Protein AF-A0A318NH27-F1 (afdb_monomer_lite)

Secondary structure (DSSP, 8-state):
-----GGGTT--EEEEEEEEEEETTEEEEEEEEEEEBPTTS-B-TT--SEEEE--S----

Radius of gyration: 13.43 Å; chains: 1; bounding box: 27×17×37 Å

Sequence (60 aa):
MDYQPAANGFSPTAHYVSGTTEVDGLVVPTRRRIHIRQEDRTPDLSWTPITLDLADVRIR

Organism: NCBI:txid2116518

Foldseek 3Di:
DFFADVLNVRATKDKDQDDWDDEPNDIDGQWMFIFGADPVRHGPPVDTSDIHHDDPDYDD

pLDDT: mean 93.85, std 4.8, range [66.06, 98.12]

Structure (mmCIF, N/CA/C/O backbone):
data_AF-A0A318NH27-F1
#
_entry.id   AF-A0A318NH27-F1
#
loop_
_atom_site.group_PDB
_atom_site.id
_atom_site.type_symbol
_atom_site.label_atom_id
_atom_site.label_alt_id
_atom_site.label_comp_id
_atom_site.label_asym_id
_atom_site.label_entity_id
_atom_site.label_seq_id
_atom_site.pdbx_PDB_ins_code
_atom_site.Cartn_x
_atom_site.Cartn_y
_atom_site.Cartn_z
_atom_site.occupancy
_atom_site.B_iso_or_equiv
_atom_site.auth_seq_id
_atom_site.auth_comp_id
_atom_site.auth_asym_id
_atom_site.auth_atom_id
_atom_site.pdbx_PDB_model_num
ATOM 1 N N . MET A 1 1 ? 8.996 7.983 1.082 1.00 66.06 1 MET A N 1
ATOM 2 C CA . MET A 1 1 ? 9.744 7.136 2.030 1.00 66.06 1 MET A CA 1
ATOM 3 C C . MET A 1 1 ? 10.794 6.431 1.212 1.00 66.06 1 MET A C 1
ATOM 5 O O . MET A 1 1 ? 10.419 5.744 0.268 1.00 66.06 1 MET A O 1
ATOM 9 N N . ASP A 1 2 ? 12.057 6.664 1.543 1.00 79.31 2 ASP A N 1
ATOM 10 C CA . ASP A 1 2 ? 13.191 6.160 0.777 1.00 79.31 2 ASP A CA 1
ATOM 11 C C . ASP A 1 2 ? 13.712 4.926 1.504 1.00 79.31 2 ASP A C 1
ATOM 13 O O . ASP A 1 2 ? 14.423 5.008 2.499 1.00 79.31 2 ASP A O 1
ATOM 17 N N . TYR A 1 3 ? 13.219 3.771 1.075 1.00 84.44 3 TYR A N 1
ATOM 18 C CA . TYR A 1 3 ? 13.539 2.471 1.645 1.00 84.44 3 TYR A CA 1
ATOM 19 C C . TYR A 1 3 ? 13.576 1.441 0.512 1.00 84.44 3 TYR A C 1
ATOM 21 O O . TYR A 1 3 ? 12.915 1.607 -0.514 1.00 84.44 3 TYR A O 1
ATOM 29 N N . GLN A 1 4 ? 14.385 0.402 0.697 1.00 92.19 4 GLN A N 1
ATOM 30 C CA . GLN A 1 4 ? 14.653 -0.648 -0.279 1.00 92.19 4 GLN A CA 1
ATOM 31 C C . GLN A 1 4 ? 14.359 -2.015 0.366 1.00 92.19 4 GLN A C 1
ATOM 33 O O . GLN A 1 4 ? 15.179 -2.511 1.142 1.00 92.19 4 GLN A O 1
ATOM 38 N N . PRO A 1 5 ? 13.185 -2.627 0.107 1.00 91.94 5 PRO A N 1
ATOM 39 C CA . PRO A 1 5 ? 12.827 -3.921 0.681 1.00 91.94 5 PRO A CA 1
ATOM 40 C C . PRO A 1 5 ? 13.752 -5.035 0.202 1.00 91.94 5 PRO A C 1
ATOM 42 O O . PRO A 1 5 ? 13.916 -5.211 -1.003 1.00 91.94 5 PRO A O 1
ATOM 45 N N . ALA A 1 6 ? 14.207 -5.897 1.113 1.00 94.38 6 ALA A N 1
ATOM 46 C CA . ALA A 1 6 ? 14.815 -7.175 0.728 1.00 94.38 6 ALA A CA 1
ATOM 47 C C . ALA A 1 6 ? 13.856 -8.028 -0.130 1.00 94.38 6 ALA A C 1
ATOM 49 O O . ALA A 1 6 ? 14.285 -8.672 -1.082 1.00 94.38 6 ALA A O 1
ATOM 50 N N . ALA A 1 7 ? 12.545 -7.960 0.147 1.00 90.06 7 ALA A N 1
ATOM 51 C CA . ALA A 1 7 ? 11.500 -8.636 -0.628 1.00 90.06 7 ALA A CA 1
ATOM 52 C C . ALA A 1 7 ? 11.455 -8.218 -2.112 1.00 90.06 7 ALA A C 1
ATOM 54 O O . ALA A 1 7 ? 10.999 -8.991 -2.946 1.00 90.06 7 ALA A O 1
ATOM 55 N N . ASN A 1 8 ? 11.971 -7.028 -2.439 1.00 91.75 8 ASN A N 1
ATOM 56 C CA . ASN A 1 8 ? 12.074 -6.511 -3.804 1.00 91.75 8 ASN A CA 1
ATOM 57 C C . ASN A 1 8 ? 13.533 -6.498 -4.294 1.00 91.75 8 ASN A C 1
ATOM 59 O O . ASN A 1 8 ? 13.889 -5.659 -5.115 1.00 91.75 8 ASN A O 1
ATOM 63 N N . GLY A 1 9 ? 14.413 -7.338 -3.734 1.00 92.75 9 GLY A N 1
ATOM 64 C CA . GLY A 1 9 ? 15.830 -7.365 -4.118 1.00 92.75 9 GLY A CA 1
ATOM 65 C C . GLY A 1 9 ? 16.563 -6.043 -3.866 1.00 92.75 9 GLY A C 1
ATOM 66 O O . GLY A 1 9 ? 17.518 -5.728 -4.567 1.00 92.75 9 GLY A O 1
ATOM 67 N N . PHE A 1 10 ? 16.104 -5.257 -2.888 1.00 93.44 10 PHE A N 1
ATOM 68 C CA . PHE A 1 10 ? 16.612 -3.923 -2.562 1.00 93.44 10 PHE A CA 1
ATOM 69 C C . PHE A 1 10 ? 16.432 -2.869 -3.671 1.00 93.44 10 PHE A C 1
ATOM 71 O O . PHE A 1 10 ? 17.109 -1.840 -3.664 1.00 93.44 10 PHE A O 1
ATOM 78 N N . SER A 1 11 ? 15.490 -3.044 -4.602 1.00 9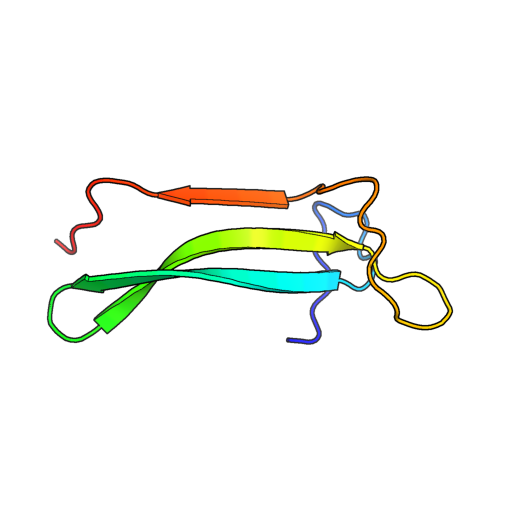3.75 11 SER A N 1
ATOM 79 C CA . SER A 1 11 ? 15.137 -1.973 -5.543 1.00 93.75 11 SER A CA 1
ATOM 80 C C . SER A 1 11 ? 14.477 -0.779 -4.823 1.00 93.75 11 SER A C 1
ATOM 82 O O . SER A 1 11 ? 13.684 -0.993 -3.899 1.00 93.75 11 SER A O 1
ATOM 84 N N . PRO A 1 12 ? 14.760 0.482 -5.218 1.00 94.50 12 PRO A N 1
ATOM 85 C CA . PRO A 1 12 ? 14.067 1.657 -4.686 1.00 94.50 12 PRO A CA 1
ATOM 86 C C . PRO A 1 12 ? 12.564 1.597 -4.949 1.00 94.50 12 PRO A C 1
ATOM 88 O O . PRO A 1 12 ? 12.138 1.191 -6.031 1.00 94.50 12 PRO A O 1
ATOM 91 N N . THR A 1 13 ? 11.755 2.039 -3.984 1.00 95.31 13 THR A N 1
ATOM 92 C CA . THR A 1 13 ? 10.295 1.934 -4.089 1.00 95.31 13 THR A CA 1
ATOM 93 C C . THR A 1 13 ? 9.551 3.265 -4.023 1.00 95.31 13 THR A C 1
ATOM 95 O O . THR A 1 13 ? 9.974 4.239 -3.396 1.00 95.31 13 THR A O 1
ATOM 98 N N . ALA A 1 14 ? 8.389 3.301 -4.672 1.00 94.69 14 ALA A N 1
ATOM 99 C CA . ALA A 1 14 ? 7.364 4.323 -4.510 1.00 94.69 14 ALA A CA 1
ATOM 100 C C . ALA A 1 14 ? 6.204 3.740 -3.692 1.00 94.69 14 ALA A C 1
ATOM 102 O O . ALA A 1 14 ? 5.765 2.619 -3.943 1.00 94.69 14 ALA A O 1
ATOM 103 N N . HIS A 1 15 ? 5.714 4.489 -2.703 1.00 94.06 15 HIS A N 1
ATOM 104 C CA . HIS A 1 15 ? 4.657 4.037 -1.799 1.00 94.06 15 HIS A CA 1
ATOM 105 C C . HIS A 1 15 ? 3.407 4.887 -1.965 1.00 94.06 15 HIS A C 1
ATOM 107 O O . HIS A 1 15 ? 3.480 6.111 -1.878 1.00 94.06 15 HIS A O 1
ATOM 113 N N . TYR A 1 16 ? 2.268 4.220 -2.096 1.00 94.88 16 TYR A N 1
ATOM 114 C CA . TYR A 1 16 ? 0.961 4.848 -2.209 1.00 94.88 16 TYR A CA 1
ATOM 115 C C . TYR A 1 16 ? 0.067 4.302 -1.111 1.00 94.88 16 TYR A C 1
ATOM 117 O O . TYR A 1 16 ? -0.184 3.099 -1.049 1.00 94.88 16 TYR A O 1
ATOM 125 N N . VAL A 1 17 ? -0.384 5.188 -0.229 1.00 96.56 17 VAL A N 1
ATOM 126 C CA . VAL A 1 17 ? -1.398 4.887 0.781 1.00 96.56 17 VAL A CA 1
ATOM 127 C C . VAL A 1 17 ? -2.700 5.499 0.293 1.00 96.56 17 VAL A C 1
ATOM 129 O O . VAL A 1 17 ? -2.744 6.693 0.013 1.00 96.56 17 VAL A O 1
ATOM 132 N N . SER A 1 18 ? -3.738 4.680 0.157 1.00 96.88 18 SER A N 1
ATOM 133 C CA . SER A 1 18 ? -5.059 5.118 -0.322 1.00 96.88 18 SER A CA 1
ATOM 134 C C . SER A 1 18 ? -6.195 4.777 0.638 1.00 96.88 18 SER A C 1
ATOM 136 O O . SER A 1 18 ? -7.354 5.051 0.344 1.00 96.88 18 SER A O 1
ATOM 138 N N . GLY A 1 19 ? -5.868 4.193 1.790 1.00 96.75 19 GLY A N 1
ATOM 139 C CA . GLY A 1 19 ? -6.811 3.921 2.862 1.00 96.75 19 GLY A CA 1
ATOM 140 C C . GLY A 1 19 ? -6.127 4.066 4.210 1.00 96.75 19 GLY A C 1
ATOM 141 O O . GLY A 1 19 ? -4.992 3.612 4.386 1.00 96.75 19 GLY A O 1
ATOM 142 N N . THR A 1 20 ? -6.829 4.689 5.146 1.00 96.88 20 THR A N 1
ATOM 143 C CA . THR A 1 20 ? -6.437 4.816 6.547 1.00 96.88 20 THR A CA 1
ATOM 144 C C . THR A 1 20 ? -7.647 4.558 7.441 1.00 96.88 20 THR A C 1
ATOM 146 O O . THR A 1 20 ? -8.791 4.700 7.012 1.00 96.88 20 THR A O 1
ATOM 149 N N . THR A 1 21 ? -7.391 4.170 8.684 1.00 96.88 21 THR A N 1
ATOM 150 C CA . THR A 1 21 ? -8.376 4.149 9.769 1.00 96.88 21 THR A CA 1
ATOM 151 C C . THR A 1 21 ? -7.726 4.694 11.030 1.00 96.88 21 THR A C 1
ATOM 153 O O . THR A 1 21 ? -6.505 4.642 11.156 1.00 96.88 21 THR A O 1
ATOM 156 N N . GLU A 1 22 ? -8.523 5.195 11.962 1.00 97.19 22 GLU A N 1
ATOM 157 C CA . GLU A 1 22 ? -8.051 5.519 13.305 1.00 97.19 22 GLU A CA 1
ATOM 158 C C . GLU A 1 22 ? -8.384 4.365 14.258 1.00 97.19 22 GLU A C 1
ATOM 160 O O . GLU A 1 22 ? -9.483 3.810 14.193 1.00 97.19 22 GLU A O 1
ATOM 165 N N . VAL A 1 23 ? -7.431 3.978 15.105 1.00 96.56 23 VAL A N 1
ATOM 166 C CA . VAL A 1 23 ? -7.612 2.996 16.184 1.00 96.56 23 VAL A CA 1
ATOM 167 C C . VAL A 1 23 ? -6.931 3.552 17.423 1.00 96.56 23 VAL A C 1
ATOM 169 O O . VAL A 1 23 ? -5.732 3.806 17.390 1.00 96.56 23 VAL A O 1
ATOM 172 N N . ASP A 1 24 ? -7.692 3.783 18.491 1.00 95.44 24 ASP A N 1
ATOM 173 C CA . ASP A 1 24 ? -7.195 4.359 19.750 1.00 95.44 24 ASP A CA 1
ATOM 174 C C . ASP A 1 24 ? -6.375 5.655 19.557 1.00 95.44 24 ASP A C 1
ATOM 176 O O . ASP A 1 24 ? -5.336 5.861 20.182 1.00 95.44 24 ASP A O 1
ATOM 180 N N . GLY A 1 25 ? -6.815 6.533 18.645 1.00 95.88 25 GLY A N 1
ATOM 181 C CA . GLY A 1 25 ? -6.123 7.785 18.308 1.00 95.88 25 GLY A CA 1
ATOM 182 C C . GLY A 1 25 ? -4.936 7.636 17.345 1.00 95.88 25 GLY A C 1
ATOM 183 O O . GLY A 1 25 ? -4.302 8.631 16.995 1.00 95.88 25 GLY A O 1
ATOM 184 N N . LEU A 1 26 ? -4.617 6.416 16.895 1.00 95.31 26 LEU A N 1
ATOM 185 C CA . LEU A 1 26 ? -3.532 6.143 15.952 1.00 95.31 26 LEU A CA 1
ATOM 186 C C . LEU A 1 26 ? -4.064 5.964 14.530 1.00 95.31 26 LEU A C 1
ATOM 188 O O . LEU A 1 26 ? -4.906 5.106 14.269 1.00 95.31 26 LEU A O 1
ATOM 192 N N . VAL A 1 27 ? -3.510 6.723 13.584 1.00 95.88 27 VAL A N 1
ATOM 193 C CA . VAL A 1 27 ? -3.811 6.564 12.156 1.00 95.88 27 VAL A CA 1
ATOM 194 C C . VAL A 1 27 ? -3.033 5.375 11.595 1.00 95.88 27 VAL A C 1
ATOM 196 O O . VAL A 1 27 ? -1.810 5.416 11.460 1.00 95.88 27 VAL A O 1
ATOM 199 N N . VAL A 1 28 ? -3.754 4.323 11.219 1.00 95.81 28 VAL A N 1
ATOM 200 C CA . VAL A 1 28 ? -3.207 3.101 10.628 1.00 95.81 28 VAL A CA 1
ATOM 201 C C . VAL A 1 28 ? -3.526 3.059 9.129 1.00 95.81 28 VAL A C 1
ATOM 203 O O . VAL A 1 28 ? -4.697 3.153 8.753 1.00 95.81 28 VAL A O 1
ATOM 206 N N . PRO A 1 29 ? -2.531 2.893 8.237 1.00 96.12 29 PRO A N 1
ATOM 207 C CA . PRO A 1 29 ? -2.789 2.674 6.819 1.00 96.12 29 PRO A CA 1
ATOM 208 C C . PRO A 1 29 ? -3.443 1.304 6.599 1.00 96.12 29 PRO A C 1
ATOM 210 O O . PRO A 1 29 ? -2.884 0.274 6.965 1.00 96.12 29 PRO A O 1
ATOM 213 N N . THR A 1 30 ? -4.611 1.288 5.963 1.00 97.75 30 THR A N 1
ATOM 214 C CA . THR A 1 30 ? -5.380 0.068 5.663 1.00 97.75 30 THR A CA 1
ATOM 215 C C . THR A 1 30 ? -5.194 -0.407 4.232 1.00 97.75 30 THR A C 1
ATOM 217 O O . THR A 1 30 ? -5.369 -1.589 3.954 1.00 97.75 30 THR A O 1
ATOM 220 N N . ARG A 1 31 ? -4.788 0.487 3.321 1.00 98.12 31 ARG A N 1
ATOM 221 C CA . ARG A 1 31 ? -4.442 0.131 1.943 1.00 98.12 31 ARG A CA 1
ATOM 222 C C . ARG A 1 31 ? -3.133 0.777 1.528 1.00 98.12 31 ARG A C 1
ATOM 224 O O . ARG A 1 31 ? -3.037 2.005 1.471 1.00 98.12 31 ARG A O 1
ATOM 231 N N . ARG A 1 32 ? -2.145 -0.053 1.185 1.00 96.50 32 ARG A N 1
ATOM 232 C CA . ARG A 1 32 ? -0.843 0.385 0.665 1.00 96.50 32 ARG A CA 1
ATOM 233 C C . ARG A 1 32 ? -0.460 -0.410 -0.576 1.00 96.50 32 ARG A C 1
ATOM 235 O O . ARG A 1 32 ? -0.554 -1.634 -0.600 1.00 96.50 32 ARG A O 1
ATOM 242 N N . ARG A 1 33 ? 0.016 0.296 -1.594 1.00 96.00 33 ARG A N 1
ATOM 243 C CA . ARG A 1 33 ? 0.614 -0.271 -2.806 1.00 96.00 33 ARG A CA 1
ATOM 244 C C . ARG A 1 33 ? 2.045 0.230 -2.914 1.00 96.00 33 ARG A C 1
ATOM 246 O O . ARG A 1 33 ? 2.323 1.395 -2.615 1.00 96.00 33 ARG A O 1
ATOM 253 N N . ILE A 1 34 ? 2.960 -0.665 -3.258 1.00 95.69 34 ILE A N 1
ATOM 254 C CA . ILE A 1 34 ? 4.382 -0.358 -3.376 1.00 95.69 34 ILE A CA 1
ATOM 255 C C . ILE A 1 34 ? 4.840 -0.803 -4.754 1.00 95.69 34 ILE A C 1
ATOM 257 O O . ILE A 1 34 ? 4.710 -1.977 -5.094 1.00 95.69 34 ILE A O 1
ATOM 261 N N . HIS A 1 35 ? 5.388 0.143 -5.505 1.00 95.56 35 HIS A N 1
ATOM 262 C CA . HIS A 1 35 ? 5.934 -0.052 -6.844 1.00 95.56 35 HIS A CA 1
ATOM 263 C C . HIS A 1 35 ? 7.452 0.080 -6.805 1.00 95.56 35 HIS A C 1
ATOM 265 O O . HIS A 1 35 ? 7.984 0.802 -5.956 1.00 95.56 35 HIS A O 1
ATOM 271 N N . ILE A 1 36 ? 8.146 -0.582 -7.728 1.00 95.50 36 ILE A N 1
ATOM 272 C CA . ILE A 1 36 ? 9.564 -0.302 -7.982 1.00 95.50 36 ILE A CA 1
ATOM 273 C C . ILE A 1 36 ? 9.664 1.053 -8.688 1.00 95.50 36 ILE A C 1
ATOM 275 O O . ILE A 1 36 ? 8.760 1.446 -9.425 1.00 95.50 36 ILE A O 1
ATOM 279 N N . ARG A 1 37 ? 10.737 1.797 -8.424 1.00 94.50 37 ARG A N 1
ATOM 280 C CA . ARG A 1 37 ? 11.083 2.983 -9.204 1.00 94.50 37 ARG A CA 1
ATOM 281 C C . ARG A 1 37 ? 11.967 2.601 -10.380 1.00 94.50 37 ARG A C 1
ATOM 283 O O . ARG A 1 37 ? 12.936 1.867 -10.20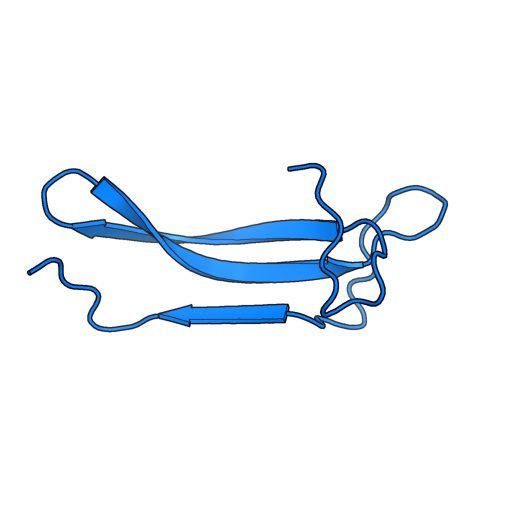4 1.00 94.50 37 ARG A O 1
ATOM 290 N N . GLN A 1 38 ? 11.654 3.171 -11.532 1.00 93.75 38 GLN A N 1
ATOM 291 C CA . GLN A 1 38 ? 12.520 3.161 -12.698 1.00 93.75 38 GLN A CA 1
ATOM 292 C C . GLN A 1 38 ? 13.762 4.030 -12.452 1.00 93.75 38 GLN A C 1
ATOM 294 O O . GLN A 1 38 ? 13.862 4.747 -11.449 1.00 93.75 38 GLN A O 1
ATOM 299 N N . GLU A 1 39 ? 14.713 3.989 -13.383 1.00 93.38 39 GLU A N 1
ATOM 300 C CA . GLU A 1 39 ? 15.949 4.778 -13.319 1.00 93.38 39 GLU A CA 1
ATOM 301 C C . GLU A 1 39 ? 15.676 6.293 -13.241 1.00 93.38 39 GLU A C 1
ATOM 303 O O . GLU A 1 39 ? 16.317 7.007 -12.467 1.00 93.38 39 GLU A O 1
ATOM 308 N N . ASP A 1 40 ? 14.641 6.773 -13.939 1.00 94.81 40 ASP A N 1
ATOM 309 C CA . ASP A 1 40 ? 14.167 8.165 -13.890 1.00 94.81 40 ASP A CA 1
ATOM 310 C C . ASP A 1 40 ? 13.386 8.520 -12.605 1.00 94.81 40 ASP A C 1
ATOM 312 O O . ASP A 1 40 ? 12.870 9.628 -12.450 1.00 94.81 40 ASP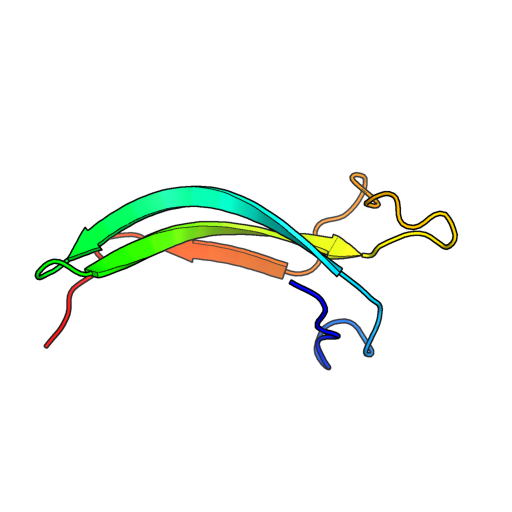 A O 1
ATOM 316 N N . ARG A 1 41 ? 13.326 7.579 -11.654 1.00 90.31 41 ARG A N 1
ATOM 317 C CA . ARG A 1 41 ? 12.619 7.634 -10.369 1.00 90.31 41 ARG A CA 1
ATOM 318 C C . ARG A 1 41 ? 11.096 7.628 -10.457 1.00 90.31 41 ARG A C 1
ATOM 320 O O . ARG A 1 41 ? 10.453 7.693 -9.401 1.00 90.31 41 ARG A O 1
ATOM 327 N N . THR A 1 42 ? 10.501 7.515 -11.638 1.00 95.19 42 THR A N 1
ATOM 328 C CA . THR A 1 42 ? 9.055 7.309 -11.769 1.00 95.19 42 THR A CA 1
ATOM 329 C C . THR A 1 42 ? 8.664 5.906 -11.288 1.00 95.19 42 THR A C 1
ATOM 331 O O . THR A 1 42 ? 9.495 4.996 -11.281 1.00 95.19 42 THR A O 1
ATOM 334 N N . PRO A 1 43 ? 7.436 5.704 -10.781 1.00 95.38 43 PRO A N 1
ATOM 335 C CA . PRO A 1 43 ? 6.965 4.374 -10.410 1.00 95.38 43 PRO A CA 1
ATOM 336 C C . PRO A 1 43 ? 6.711 3.516 -11.657 1.00 95.38 43 PRO A C 1
ATOM 338 O O . PRO A 1 43 ? 6.070 3.968 -12.605 1.00 95.38 43 PRO A O 1
ATOM 341 N N . ASP A 1 44 ? 7.105 2.247 -11.616 1.00 95.50 44 ASP A N 1
ATOM 342 C CA . ASP A 1 44 ? 6.566 1.253 -12.538 1.00 95.50 44 ASP A CA 1
ATOM 343 C C . ASP A 1 44 ? 5.158 0.839 -12.081 1.00 95.50 44 ASP A C 1
ATOM 345 O O . ASP A 1 44 ? 4.983 0.094 -11.114 1.00 95.50 44 ASP A O 1
ATOM 349 N N . LEU A 1 45 ? 4.136 1.355 -12.765 1.00 95.25 45 LEU A N 1
ATOM 350 C CA . LEU A 1 45 ? 2.732 1.054 -12.469 1.00 95.25 45 LEU A CA 1
ATOM 351 C C . LEU A 1 45 ? 2.229 -0.233 -13.138 1.00 95.25 45 LEU A C 1
ATOM 353 O O . LEU A 1 45 ? 1.100 -0.642 -12.869 1.00 95.25 45 LEU A O 1
ATOM 357 N N . SER A 1 46 ? 3.037 -0.885 -13.980 1.00 95.75 46 SER A N 1
ATOM 358 C 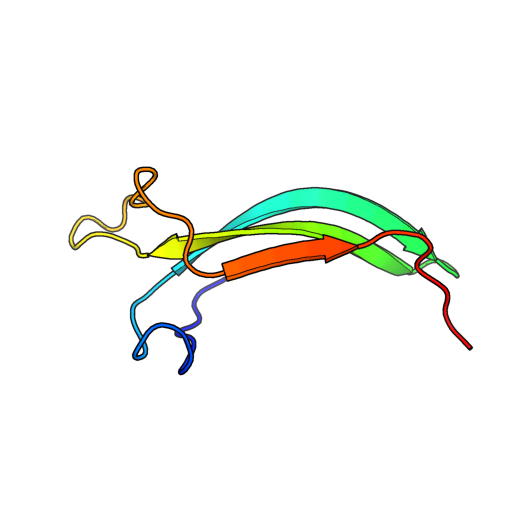CA . SER A 1 46 ? 2.657 -2.152 -14.618 1.00 95.75 46 SER A CA 1
ATOM 359 C C . SER A 1 46 ? 2.656 -3.329 -13.637 1.00 95.75 46 SER A C 1
ATOM 361 O O . SER A 1 46 ? 1.993 -4.340 -13.870 1.00 95.75 46 SER A O 1
ATOM 363 N N . TRP A 1 47 ? 3.352 -3.180 -12.506 1.00 90.81 47 TRP A N 1
ATOM 364 C CA . TRP A 1 47 ? 3.499 -4.214 -11.494 1.00 90.81 47 TRP A CA 1
ATOM 365 C C . TRP A 1 47 ? 3.490 -3.628 -10.076 1.00 90.81 47 TRP A C 1
ATOM 367 O O . TRP A 1 47 ? 3.979 -2.530 -9.819 1.00 90.81 47 TRP A O 1
ATOM 377 N N . THR A 1 48 ? 2.898 -4.357 -9.127 1.00 94.62 48 THR A N 1
ATOM 378 C CA . THR A 1 48 ? 2.847 -3.967 -7.708 1.00 94.62 48 THR A CA 1
ATOM 379 C C . THR A 1 48 ? 3.394 -5.107 -6.850 1.00 94.62 48 THR A C 1
ATOM 381 O O . THR A 1 48 ? 2.623 -5.972 -6.432 1.00 94.62 48 THR A O 1
ATOM 384 N N . PRO A 1 49 ? 4.711 -5.153 -6.593 1.00 93.50 49 PRO A N 1
ATOM 385 C CA . PRO A 1 49 ? 5.343 -6.278 -5.901 1.00 93.50 49 PRO A CA 1
ATOM 386 C C . PRO A 1 49 ? 4.919 -6.440 -4.439 1.00 93.50 49 PRO A C 1
ATOM 388 O O . PRO A 1 49 ? 4.939 -7.552 -3.922 1.00 93.50 49 PRO A O 1
ATOM 391 N N . ILE A 1 50 ? 4.533 -5.356 -3.755 1.00 94.94 50 ILE A N 1
ATOM 392 C CA . ILE A 1 50 ? 4.078 -5.431 -2.361 1.00 94.94 50 ILE A CA 1
ATOM 393 C C . ILE A 1 50 ? 2.744 -4.709 -2.226 1.00 94.94 50 ILE A C 1
ATOM 395 O O . ILE A 1 50 ? 2.595 -3.536 -2.584 1.00 94.94 50 ILE A O 1
ATOM 399 N N . THR A 1 51 ? 1.777 -5.425 -1.663 1.00 96.38 51 THR A N 1
ATOM 400 C CA . THR A 1 51 ? 0.434 -4.927 -1.383 1.00 96.38 51 THR A CA 1
ATOM 401 C C . THR A 1 51 ? 0.110 -5.150 0.088 1.00 96.38 51 THR A C 1
ATOM 403 O O . THR A 1 51 ? 0.566 -6.113 0.700 1.00 96.38 51 THR A O 1
ATOM 406 N N . LEU A 1 52 ? -0.637 -4.216 0.664 1.00 95.50 52 LEU A N 1
ATOM 407 C CA . LEU A 1 52 ? -1.200 -4.316 2.000 1.00 95.50 52 LEU A CA 1
ATOM 408 C C . LEU A 1 52 ? -2.675 -3.951 1.884 1.00 95.50 52 LEU A C 1
ATOM 410 O O . LEU A 1 52 ? -2.992 -2.826 1.492 1.00 95.50 52 LEU A O 1
ATOM 414 N N . ASP A 1 53 ? -3.543 -4.882 2.252 1.00 97.81 53 ASP A N 1
ATOM 415 C CA . ASP A 1 53 ? -4.967 -4.646 2.446 1.00 97.81 53 ASP A CA 1
ATOM 416 C C . ASP A 1 53 ? -5.330 -5.203 3.826 1.00 97.81 53 ASP A C 1
ATOM 418 O O . ASP A 1 53 ? -5.257 -6.408 4.062 1.00 97.81 53 ASP A O 1
ATOM 422 N N . LEU A 1 54 ? -5.650 -4.307 4.757 1.00 96.88 54 LEU A N 1
ATOM 423 C CA . LEU A 1 54 ? -6.041 -4.644 6.122 1.00 96.88 54 LEU A CA 1
ATOM 424 C C . LEU A 1 54 ? -7.529 -4.368 6.318 1.00 96.88 54 LEU A C 1
ATOM 426 O O . LEU A 1 54 ? -8.048 -3.342 5.877 1.00 96.88 54 LEU A O 1
ATOM 430 N N . ALA A 1 55 ? -8.179 -5.267 7.046 1.00 95.69 55 ALA A N 1
ATOM 431 C CA . ALA A 1 55 ? -9.540 -5.123 7.537 1.00 95.69 55 ALA A CA 1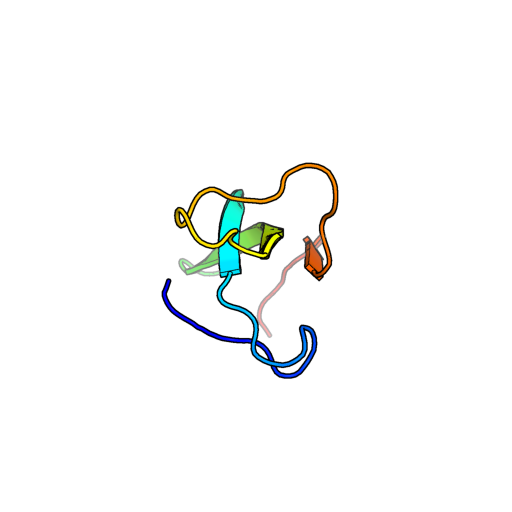
ATOM 432 C C . ALA A 1 55 ? -9.558 -5.417 9.042 1.00 95.69 55 ALA A C 1
ATOM 434 O O . ALA A 1 55 ? -8.655 -6.079 9.554 1.00 95.69 55 ALA A O 1
ATOM 435 N N . ASP A 1 56 ? -10.570 -4.899 9.740 1.00 94.69 56 ASP A N 1
ATOM 436 C CA . ASP A 1 56 ? -10.806 -5.173 11.165 1.00 94.69 56 ASP A CA 1
ATOM 437 C C . ASP A 1 56 ? -9.597 -4.904 12.082 1.00 94.69 56 ASP A C 1
ATOM 439 O O . ASP A 1 56 ? -9.347 -5.638 13.042 1.00 94.69 56 ASP A O 1
ATOM 443 N N . VAL A 1 57 ? -8.841 -3.838 11.799 1.00 94.69 57 VAL A N 1
ATOM 444 C CA . VAL A 1 57 ? -7.660 -3.446 12.582 1.00 94.69 57 VAL A CA 1
ATOM 445 C C . VAL A 1 57 ? -8.074 -3.076 14.009 1.00 94.69 57 VAL A C 1
ATOM 447 O O . VAL A 1 57 ? -8.950 -2.238 14.211 1.00 94.69 57 VAL A O 1
ATOM 450 N N . ARG A 1 58 ? -7.435 -3.704 15.002 1.00 94.19 58 ARG A N 1
ATOM 451 C CA . ARG A 1 58 ? -7.651 -3.464 16.438 1.00 94.19 58 ARG A CA 1
ATOM 452 C C . ARG A 1 58 ? -6.317 -3.509 17.174 1.00 94.19 58 ARG A C 1
ATOM 454 O O . ARG A 1 58 ? -5.454 -4.307 16.810 1.00 94.19 58 ARG A O 1
ATOM 461 N N . ILE A 1 59 ? -6.182 -2.701 18.219 1.00 90.19 59 ILE A N 1
ATOM 462 C CA . ILE A 1 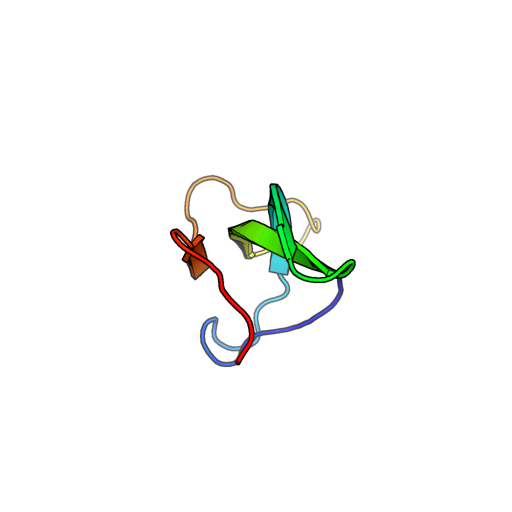59 ? -5.057 -2.747 19.158 1.00 90.19 59 ILE A CA 1
ATOM 463 C C . ILE A 1 59 ? -5.522 -3.511 20.406 1.00 90.19 59 ILE A C 1
ATOM 465 O O . ILE A 1 59 ? -6.699 -3.456 20.768 1.00 90.19 59 ILE A O 1
ATOM 469 N N . ARG A 1 60 ? -4.635 -4.318 20.994 1.00 86.50 60 ARG A N 1
ATOM 470 C CA . ARG A 1 60 ? -4.885 -5.115 22.203 1.00 86.50 60 ARG A CA 1
ATOM 471 C C . ARG A 1 60 ? -3.676 -5.070 23.117 1.00 86.50 60 ARG A C 1
ATOM 473 O O . ARG A 1 60 ? -2.555 -5.010 22.564 1.00 86.50 60 ARG A O 1
#